Protein AF-A0A7U9MZU8-F1 (afdb_monomer_lite)

Radius of gyration: 31.83 Å; chains: 1; bounding box: 60×52×76 Å

Foldseek 3Di:
DPVVVVQQADWDFDADPVRDGPDIDDHVDDDPVVVVVVCCVVPVPPDDDPVVVVVVVVVVVLLVVLLVPDDPVLNVLCCCVPVVVHDLVRVCVVVVHDSVVSVVSPVVSVVSSVCSSVVVDDDD

Structure (mmCIF, N/CA/C/O backbone):
data_AF-A0A7U9MZU8-F1
#
_entry.id   AF-A0A7U9MZU8-F1
#
loop_
_atom_site.group_PDB
_atom_site.id
_atom_site.type_symbol
_atom_site.label_atom_id
_atom_site.label_alt_id
_atom_site.label_comp_id
_atom_site.label_asym_id
_atom_site.label_entity_id
_atom_site.label_seq_id
_atom_site.pdbx_PDB_ins_code
_atom_site.Cartn_x
_atom_site.Cartn_y
_atom_site.Cartn_z
_atom_site.occupancy
_atom_site.B_iso_or_equiv
_atom_site.auth_seq_id
_atom_site.auth_comp_id
_atom_site.auth_asym_id
_atom_site.auth_atom_id
_atom_site.pdbx_PDB_model_num
ATOM 1 N N . MET A 1 1 ? -40.987 2.798 57.049 1.00 51.50 1 MET A N 1
ATOM 2 C CA . MET A 1 1 ? -40.521 2.387 55.705 1.00 51.50 1 MET A CA 1
ATOM 3 C C . MET A 1 1 ? -38.994 2.527 55.585 1.00 51.50 1 MET A C 1
ATOM 5 O O . MET A 1 1 ? -38.531 3.187 54.679 1.00 51.50 1 MET A O 1
ATOM 9 N N . ARG A 1 2 ? -38.187 1.966 56.502 1.00 50.84 2 ARG A N 1
ATOM 10 C CA . ARG A 1 2 ? -36.703 2.002 56.400 1.00 50.84 2 ARG A CA 1
ATOM 11 C C . ARG A 1 2 ? -36.080 0.638 56.078 1.00 50.84 2 ARG A C 1
ATOM 13 O O . ARG A 1 2 ? -34.925 0.565 55.696 1.00 50.84 2 ARG A O 1
ATOM 20 N N . TYR A 1 3 ? -36.854 -0.440 56.212 1.00 49.62 3 TYR A N 1
ATOM 21 C CA . TYR A 1 3 ? -36.373 -1.809 56.009 1.00 49.62 3 TYR A CA 1
ATOM 22 C C . TYR A 1 3 ? -36.427 -2.268 54.545 1.00 49.62 3 TYR A C 1
ATOM 24 O O . TYR A 1 3 ? -35.636 -3.112 54.153 1.00 49.62 3 TYR A O 1
ATOM 32 N N . PHE A 1 4 ? -37.308 -1.678 53.728 1.00 50.22 4 PHE A N 1
ATOM 33 C CA . PHE A 1 4 ? -37.405 -2.003 52.298 1.00 50.22 4 PHE A CA 1
ATOM 34 C C . PHE A 1 4 ? -36.198 -1.509 51.489 1.00 50.22 4 PHE A C 1
ATOM 36 O O . PHE A 1 4 ? -35.830 -2.139 50.506 1.00 50.22 4 PHE A O 1
ATOM 43 N N . GLU A 1 5 ? -35.573 -0.404 51.904 1.00 51.03 5 GLU A N 1
ATOM 44 C CA . GLU A 1 5 ? -34.387 0.131 51.230 1.00 51.03 5 GLU A CA 1
ATOM 45 C C . GLU A 1 5 ? -33.162 -0.755 51.476 1.00 51.03 5 GLU A C 1
ATOM 47 O O . GLU A 1 5 ? -32.507 -1.140 50.518 1.00 51.03 5 GLU A O 1
ATOM 52 N N . ASN A 1 6 ? -32.897 -1.165 52.723 1.00 54.00 6 ASN A N 1
ATOM 53 C CA . ASN A 1 6 ? -31.752 -2.030 53.056 1.00 54.00 6 ASN A CA 1
ATOM 54 C C . ASN A 1 6 ? -31.783 -3.391 52.340 1.00 54.00 6 ASN A C 1
ATOM 56 O O . ASN A 1 6 ? -30.730 -3.944 52.017 1.00 54.00 6 ASN A O 1
ATOM 60 N N . ASP A 1 7 ? -32.982 -3.902 52.063 1.00 52.03 7 ASP A N 1
ATOM 61 C CA . ASP A 1 7 ? -33.198 -5.171 51.364 1.00 52.03 7 ASP A CA 1
ATOM 62 C C . ASP A 1 7 ? -32.757 -5.161 49.903 1.00 52.03 7 ASP A C 1
ATOM 64 O O . ASP A 1 7 ? -32.478 -6.214 49.336 1.00 52.03 7 ASP A O 1
ATOM 68 N N . LEU A 1 8 ? -32.693 -3.982 49.286 1.00 54.34 8 LEU A N 1
ATOM 69 C CA . LEU A 1 8 ? -32.236 -3.822 47.907 1.00 54.34 8 LEU A CA 1
ATOM 70 C C . LEU A 1 8 ? -30.704 -3.703 47.825 1.00 54.34 8 LEU A C 1
ATOM 72 O O . LEU A 1 8 ? -30.131 -3.994 46.774 1.00 54.34 8 LEU A O 1
ATOM 76 N N . LYS A 1 9 ? -30.057 -3.304 48.931 1.00 54.50 9 LYS A N 1
ATOM 77 C CA . LYS A 1 9 ? -28.630 -2.950 49.003 1.00 54.50 9 LYS A CA 1
ATOM 78 C C . LYS A 1 9 ? -27.702 -4.075 49.461 1.00 54.50 9 LYS A C 1
ATOM 80 O O . LYS A 1 9 ? -26.493 -3.926 49.360 1.00 54.50 9 LYS A O 1
ATOM 85 N N . THR A 1 10 ? -28.228 -5.167 50.018 1.00 57.91 10 THR A N 1
ATOM 86 C CA . THR A 1 10 ? -27.405 -6.206 50.667 1.00 57.91 10 THR A CA 1
ATOM 87 C C . THR A 1 10 ? -27.649 -7.592 50.069 1.00 57.91 10 THR A C 1
ATOM 89 O O . THR A 1 10 ? -28.794 -7.973 49.825 1.00 57.91 10 THR A O 1
ATOM 92 N N . GLU A 1 11 ? -26.571 -8.342 49.807 1.00 64.12 11 GLU A N 1
ATOM 93 C CA . GLU A 1 11 ? -26.649 -9.733 49.341 1.00 64.12 11 GLU A CA 1
ATOM 94 C C . GLU A 1 11 ? -27.327 -10.621 50.394 1.00 64.12 11 GLU A C 1
ATOM 96 O O . GLU A 1 11 ? -27.080 -10.494 51.598 1.00 64.12 11 GLU A O 1
ATOM 101 N N . ARG A 1 12 ? -28.189 -11.540 49.944 1.00 63.91 12 ARG A N 1
ATOM 102 C CA . ARG A 1 12 ? -28.950 -12.434 50.823 1.00 63.91 12 ARG A CA 1
ATOM 103 C C . ARG A 1 12 ? -28.595 -13.890 50.586 1.00 63.91 12 ARG A C 1
ATOM 105 O O . ARG A 1 12 ? -28.662 -14.387 49.465 1.00 63.91 12 ARG A O 1
ATOM 112 N N . PHE A 1 13 ? -28.338 -14.595 51.681 1.00 66.12 13 PHE A N 1
ATOM 113 C CA . PHE A 1 13 ? -28.170 -16.043 51.702 1.00 66.12 13 PHE A CA 1
ATOM 114 C C . PHE A 1 13 ? -29.454 -16.686 52.226 1.00 66.12 13 PHE A C 1
ATOM 116 O O . PHE A 1 13 ? -29.844 -16.480 53.376 1.00 66.12 13 PHE A O 1
ATOM 123 N N . VAL A 1 14 ? -30.129 -17.471 51.392 1.00 70.19 14 VAL A N 1
ATOM 124 C CA . VAL A 1 14 ? -31.248 -18.313 51.820 1.00 70.19 14 VAL A CA 1
ATOM 125 C C . VAL A 1 14 ? -30.659 -19.600 52.385 1.00 70.19 14 VAL A C 1
ATOM 127 O O . VAL A 1 14 ? -30.129 -20.423 51.641 1.00 70.19 14 VAL A O 1
ATOM 130 N N . LEU A 1 15 ? -30.725 -19.764 53.705 1.00 63.12 15 LEU A N 1
ATOM 131 C CA . LEU A 1 15 ? -30.247 -20.955 54.410 1.00 63.12 15 LEU A CA 1
ATOM 132 C C . LEU A 1 15 ? -31.361 -22.010 54.487 1.00 63.12 15 LEU A C 1
ATOM 134 O O . LEU A 1 15 ? -32.503 -21.711 54.837 1.00 63.12 15 LEU A O 1
ATOM 138 N N . GLY A 1 16 ? -31.029 -23.257 54.164 1.00 70.19 16 GLY A N 1
ATOM 139 C CA . GLY A 1 16 ? -31.886 -24.423 54.355 1.00 70.19 16 GLY A CA 1
ATOM 140 C C . GLY A 1 16 ? -31.937 -24.870 55.819 1.00 70.19 16 GLY A C 1
ATOM 141 O O . GLY A 1 16 ? -31.214 -24.363 56.673 1.00 70.19 16 GLY A O 1
ATOM 142 N N . LYS A 1 17 ? -32.774 -25.872 56.115 1.00 66.06 17 LYS A N 1
ATOM 143 C CA . LYS A 1 17 ? -33.028 -26.364 57.486 1.00 66.06 17 LYS A CA 1
ATOM 144 C C . LYS A 1 17 ? -31.794 -26.924 58.217 1.00 66.06 17 LYS A C 1
ATOM 146 O O . LYS A 1 17 ? -31.838 -27.054 59.433 1.00 66.06 17 LYS A O 1
ATOM 151 N N . GLU A 1 18 ? -30.708 -27.207 57.500 1.00 69.12 18 GLU A N 1
ATOM 152 C CA . GLU A 1 18 ? -29.435 -27.712 58.043 1.00 69.12 18 GLU A CA 1
ATOM 153 C C . GLU A 1 18 ? -28.324 -26.643 58.066 1.00 69.12 18 GLU A C 1
ATOM 155 O O . GLU A 1 18 ? -27.156 -26.957 58.261 1.00 69.12 18 GLU A O 1
ATOM 160 N N . GLY A 1 19 ? -28.663 -25.366 57.847 1.00 62.16 19 GLY A N 1
ATOM 161 C CA . GLY A 1 19 ? -27.679 -24.275 57.804 1.00 62.16 19 GLY A CA 1
ATOM 162 C C . GLY A 1 19 ? -26.860 -24.216 56.509 1.00 62.16 19 GLY A C 1
ATOM 163 O O . GLY A 1 19 ? -25.928 -23.425 56.407 1.00 62.16 19 GLY A O 1
ATOM 164 N N . GLN A 1 20 ? -27.214 -25.017 55.504 1.00 62.25 20 GLN A N 1
ATOM 165 C CA . GLN A 1 20 ? -26.611 -24.973 54.172 1.00 62.25 20 GLN A CA 1
ATOM 166 C C . GLN A 1 20 ? -27.222 -23.857 53.318 1.00 62.25 20 GLN A C 1
ATOM 168 O O . GLN A 1 20 ? -28.441 -23.696 53.290 1.00 62.25 20 GLN A O 1
ATOM 173 N N . VAL A 1 21 ? -26.397 -23.083 52.612 1.00 66.81 21 VAL A N 1
ATOM 174 C CA . VAL A 1 21 ? -26.864 -22.017 51.709 1.00 66.81 21 VAL A CA 1
ATOM 175 C C . VAL A 1 21 ? -27.508 -22.658 50.475 1.00 66.81 21 VAL A C 1
ATOM 177 O O . VAL A 1 21 ? -26.837 -23.334 49.705 1.00 66.81 21 VAL A O 1
ATOM 180 N N . VAL A 1 22 ? -28.816 -22.463 50.301 1.00 69.62 22 VAL A N 1
ATOM 181 C CA . VAL A 1 22 ? -29.621 -23.034 49.204 1.00 69.62 22 VAL A CA 1
ATOM 182 C C . VAL A 1 22 ? -29.705 -22.076 48.018 1.00 69.62 22 VAL A C 1
ATOM 184 O O . VAL A 1 22 ? -29.761 -22.515 46.874 1.00 69.62 22 VAL A O 1
ATOM 187 N N . GLN A 1 23 ? -29.710 -20.766 48.271 1.00 62.50 23 GLN A N 1
ATOM 188 C CA . GLN A 1 23 ? -29.802 -19.764 47.213 1.00 62.50 23 GLN A CA 1
ATOM 189 C C . GLN A 1 23 ? -29.127 -18.462 47.640 1.00 62.50 23 GLN A C 1
ATOM 191 O O . GLN A 1 23 ? -29.346 -17.985 48.753 1.00 62.50 23 GLN A O 1
ATOM 196 N N . ILE A 1 24 ? -28.327 -17.883 46.748 1.00 59.75 24 ILE A N 1
ATOM 197 C CA . ILE A 1 24 ? -27.737 -16.553 46.918 1.00 59.75 24 ILE A CA 1
ATOM 198 C C . ILE A 1 24 ? -28.551 -15.595 46.054 1.00 59.75 24 ILE A C 1
ATOM 200 O O . ILE A 1 24 ? -28.685 -15.811 44.849 1.00 59.75 24 ILE A O 1
ATOM 204 N N . ILE A 1 25 ? -29.137 -14.574 46.673 1.00 63.09 25 ILE A N 1
ATOM 205 C CA . ILE A 1 25 ? -29.835 -13.496 45.974 1.00 63.09 25 ILE A CA 1
ATOM 206 C C . ILE A 1 25 ? -28.885 -12.290 45.979 1.00 63.09 25 ILE A C 1
ATOM 208 O O . ILE A 1 25 ? -28.675 -11.708 47.050 1.00 63.09 25 ILE A O 1
ATOM 212 N N . PRO A 1 26 ? -28.287 -11.936 44.829 1.00 61.75 26 PRO A N 1
ATOM 213 C CA . PRO A 1 26 ? -27.385 -10.794 44.737 1.00 61.75 26 PRO A CA 1
ATOM 214 C C . PRO A 1 26 ? -28.140 -9.478 44.972 1.00 61.75 26 PRO A C 1
ATOM 216 O O . PRO A 1 26 ? -29.339 -9.376 44.686 1.00 61.75 26 PRO A O 1
ATOM 219 N N . SER A 1 27 ? -27.447 -8.477 45.518 1.00 64.94 27 SER A N 1
ATOM 220 C CA . SER A 1 27 ? -27.993 -7.128 45.691 1.00 64.94 27 SER A CA 1
ATOM 221 C C . SER A 1 27 ? -28.331 -6.492 44.341 1.00 64.94 27 SER A C 1
ATOM 223 O O . SER A 1 27 ? -27.776 -6.844 43.303 1.00 64.94 27 SER A O 1
ATOM 225 N N . ARG A 1 28 ? -29.257 -5.526 44.350 1.00 61.75 28 ARG A N 1
ATOM 226 C CA . ARG A 1 28 ? -29.521 -4.676 43.175 1.00 61.75 28 ARG A CA 1
ATOM 227 C C . ARG A 1 28 ? -28.547 -3.506 43.059 1.00 61.75 28 ARG A C 1
ATOM 229 O O . ARG A 1 28 ? -28.521 -2.853 42.022 1.00 61.75 28 ARG A O 1
ATOM 236 N N . GLU A 1 29 ? -27.795 -3.226 44.119 1.00 60.88 29 GLU A N 1
ATOM 237 C CA . GLU A 1 29 ? -26.650 -2.324 44.079 1.00 60.88 29 GLU A CA 1
ATOM 238 C C . GLU A 1 29 ? -25.412 -3.141 43.713 1.00 60.88 29 GLU A C 1
ATOM 240 O O . GLU A 1 29 ? -25.068 -4.087 44.421 1.00 60.88 29 GLU A O 1
ATOM 245 N N . ASP A 1 30 ? -24.788 -2.781 42.597 1.00 63.09 30 ASP A N 1
ATOM 246 C CA . ASP A 1 30 ? -23.443 -3.217 42.238 1.00 63.09 30 ASP A CA 1
ATOM 247 C C . ASP A 1 30 ? -22.470 -2.080 42.573 1.00 63.09 30 ASP A C 1
ATOM 249 O O . ASP A 1 30 ? -22.850 -0.901 42.538 1.00 63.09 30 ASP A O 1
ATOM 253 N N . SER A 1 31 ? -21.240 -2.401 42.969 1.00 66.31 31 SER A N 1
ATOM 254 C CA . SER A 1 31 ? -20.278 -1.351 43.302 1.00 66.31 31 SER A CA 1
ATOM 255 C C . SER A 1 31 ? -19.860 -0.611 42.033 1.00 66.31 31 SER A C 1
ATOM 257 O O . SER A 1 31 ? -19.756 -1.201 40.959 1.00 66.31 31 SER A O 1
ATOM 259 N N . LEU A 1 32 ? -19.598 0.697 42.149 1.00 64.88 32 LEU A N 1
ATOM 260 C CA . LEU A 1 32 ? -19.082 1.478 41.019 1.00 64.88 32 LEU A CA 1
ATOM 261 C C . LEU A 1 32 ? -17.817 0.838 40.437 1.00 64.88 32 LEU A C 1
ATOM 263 O O . LEU A 1 32 ? -17.683 0.785 39.222 1.00 64.88 32 LEU A O 1
ATOM 267 N N . ASP A 1 33 ? -16.947 0.305 41.295 1.00 71.88 33 ASP A N 1
ATOM 268 C CA . ASP A 1 33 ? -15.713 -0.361 40.876 1.00 71.88 33 ASP A CA 1
ATOM 269 C C . ASP A 1 33 ? -15.994 -1.590 39.995 1.00 71.88 33 ASP A C 1
ATOM 271 O O . ASP A 1 33 ? -15.428 -1.706 38.911 1.00 71.88 33 ASP A O 1
ATOM 275 N N . ARG A 1 34 ? -16.940 -2.459 40.386 1.00 71.25 34 ARG A N 1
ATOM 276 C CA . ARG A 1 34 ? -17.322 -3.631 39.578 1.00 71.25 34 ARG A CA 1
ATOM 277 C C . ARG A 1 34 ? -17.989 -3.239 38.268 1.00 71.25 34 ARG A C 1
ATOM 279 O O . ARG A 1 34 ? -17.644 -3.787 37.227 1.00 71.25 34 ARG A O 1
ATOM 286 N N . LEU A 1 35 ? -18.882 -2.251 38.295 1.00 72.56 35 LEU A N 1
ATOM 287 C CA . LEU A 1 35 ? -19.537 -1.756 37.084 1.00 72.56 35 LEU A CA 1
ATOM 288 C C . LEU A 1 35 ? -18.551 -1.152 36.086 1.00 72.56 35 LEU A C 1
ATOM 290 O O . LEU A 1 35 ? -18.795 -1.249 34.885 1.00 72.56 35 LEU A O 1
ATOM 294 N N . VAL A 1 36 ? -17.482 -0.506 36.562 1.00 70.62 36 VAL A N 1
ATOM 295 C CA . VAL A 1 36 ? -16.423 0.074 35.723 1.00 70.62 36 VAL A CA 1
ATOM 296 C C . VAL A 1 36 ? -15.538 -1.023 35.133 1.00 70.62 36 VAL A C 1
ATOM 298 O O . VAL A 1 36 ? -15.295 -1.004 33.925 1.00 70.62 36 VAL A O 1
ATOM 301 N N . ASP A 1 37 ? -15.122 -1.998 35.942 1.00 69.81 37 ASP A N 1
ATOM 302 C CA . ASP A 1 37 ? -14.301 -3.126 35.490 1.00 69.81 37 ASP A CA 1
ATOM 303 C C . ASP A 1 37 ? -15.047 -4.008 34.470 1.00 69.81 37 ASP A C 1
ATOM 305 O O . ASP A 1 37 ? -14.486 -4.388 33.439 1.00 69.81 37 ASP A O 1
ATOM 309 N N . GLU A 1 38 ? -16.333 -4.286 34.707 1.00 66.38 38 GLU A N 1
ATOM 310 C CA . GLU A 1 38 ? -17.188 -5.058 33.797 1.00 66.38 38 GLU A CA 1
ATOM 311 C C . GLU A 1 38 ? -17.565 -4.242 32.536 1.00 66.38 38 GLU A C 1
ATOM 313 O O . GLU A 1 38 ? -17.531 -4.782 31.426 1.00 66.38 38 GLU A O 1
ATOM 318 N N . ASN A 1 39 ? -17.830 -2.924 32.644 1.00 64.75 39 ASN A N 1
ATOM 319 C CA . ASN A 1 39 ? -18.053 -2.059 31.466 1.00 64.75 39 ASN A CA 1
ATOM 320 C C . ASN A 1 39 ? -16.842 -2.014 30.539 1.00 64.75 39 ASN A C 1
ATOM 322 O O . ASN A 1 39 ? -17.013 -2.031 29.320 1.00 64.75 39 ASN A O 1
ATOM 326 N N . ALA A 1 40 ? -15.635 -1.918 31.101 1.00 61.22 40 ALA A N 1
ATOM 327 C CA . ALA A 1 40 ? -14.405 -1.834 30.322 1.00 61.22 40 ALA A CA 1
ATOM 328 C C . ALA A 1 40 ? -14.206 -3.073 29.431 1.00 61.22 40 ALA A C 1
ATOM 330 O O . ALA A 1 40 ? -13.621 -2.967 28.354 1.00 61.22 40 ALA A O 1
ATOM 331 N N . GLN A 1 41 ? -14.730 -4.228 29.854 1.00 63.47 41 GLN A N 1
ATOM 332 C CA . GLN A 1 41 ? -14.744 -5.456 29.058 1.00 63.47 41 GLN A CA 1
ATOM 333 C C . GLN A 1 41 ? -15.916 -5.502 28.070 1.00 63.47 41 GLN A C 1
ATOM 335 O O . GLN A 1 41 ? -15.750 -5.952 26.941 1.00 63.47 41 GLN A O 1
ATOM 340 N N . GLN A 1 42 ? -17.103 -5.044 28.477 1.00 63.88 42 GLN A N 1
ATOM 341 C CA . GLN A 1 42 ? -18.317 -5.147 27.661 1.00 63.88 42 GLN A CA 1
ATOM 342 C C . GLN A 1 42 ? -18.362 -4.130 26.507 1.00 63.88 42 GLN A C 1
ATOM 344 O O . GLN A 1 42 ? -18.957 -4.404 25.464 1.00 63.88 42 GLN A O 1
ATOM 349 N N . PHE A 1 43 ? -17.713 -2.978 26.681 1.00 61.97 43 PHE A N 1
ATOM 350 C CA . 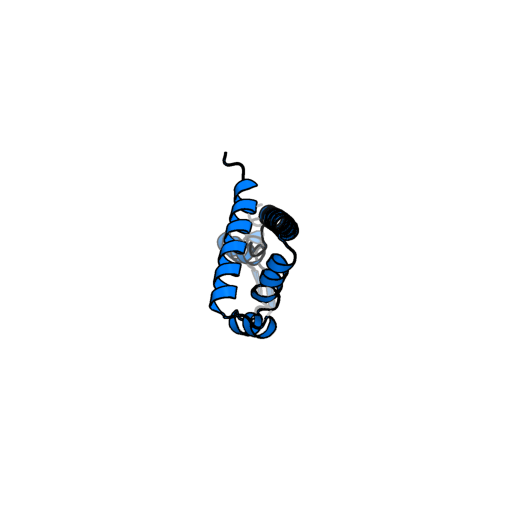PHE A 1 43 ? -17.539 -1.936 25.668 1.00 61.97 43 PHE A CA 1
ATOM 351 C C . PHE A 1 43 ? -16.055 -1.634 25.459 1.00 61.97 43 PHE A C 1
ATOM 353 O O . PHE A 1 43 ? -15.625 -0.479 25.471 1.00 61.97 43 PHE A O 1
ATOM 360 N N . SER A 1 44 ? -15.246 -2.677 25.283 1.00 62.78 44 SER A N 1
ATOM 361 C CA . SER A 1 44 ? -13.871 -2.500 24.839 1.00 62.78 44 SER A CA 1
ATOM 362 C C . SER A 1 44 ? -13.885 -1.788 23.478 1.00 62.78 44 SER A C 1
ATOM 364 O O . SER A 1 44 ? -14.366 -2.345 22.488 1.00 62.78 44 SER A O 1
ATOM 366 N N . ASN A 1 45 ? -13.367 -0.555 23.417 1.00 61.47 45 ASN A N 1
ATOM 367 C CA . ASN A 1 45 ? -13.154 0.218 22.182 1.00 61.47 45 ASN A CA 1
ATOM 368 C C . ASN A 1 45 ? -12.028 -0.402 21.322 1.00 61.47 45 ASN A C 1
ATOM 370 O O . ASN A 1 45 ? -11.088 0.271 20.913 1.00 61.47 45 ASN A O 1
ATOM 374 N N . GLU A 1 46 ? -12.091 -1.708 21.076 1.00 61.41 46 GLU A N 1
ATOM 375 C CA . GLU A 1 46 ? -11.216 -2.412 20.135 1.00 61.41 46 GLU A CA 1
ATOM 376 C C . GLU A 1 46 ? -11.646 -2.170 18.684 1.00 61.41 46 GLU A C 1
ATOM 378 O O . GLU A 1 46 ? -10.885 -2.439 17.759 1.00 61.41 46 GLU A O 1
ATOM 383 N N . GLN A 1 47 ? -12.870 -1.673 18.474 1.00 62.88 47 GLN A N 1
ATOM 384 C CA . GLN A 1 47 ? -13.371 -1.323 17.152 1.00 62.88 47 GLN A CA 1
ATOM 385 C C . GLN A 1 47 ? -12.909 0.079 16.759 1.00 62.88 47 GLN A C 1
ATOM 387 O O . GLN A 1 47 ? -13.093 1.043 17.504 1.00 62.88 47 GLN A O 1
ATOM 392 N N . ASP A 1 48 ? -12.346 0.180 15.557 1.00 62.06 48 ASP A N 1
ATOM 393 C CA . ASP A 1 48 ? -12.027 1.448 14.915 1.00 62.06 48 ASP A CA 1
ATOM 394 C C . ASP A 1 48 ? -13.268 2.354 14.876 1.00 62.06 48 ASP A C 1
ATOM 396 O O . ASP A 1 48 ? -14.345 1.939 14.438 1.00 62.06 48 ASP A O 1
ATOM 400 N N . SER A 1 49 ? -13.117 3.600 15.336 1.00 75.44 49 SER A N 1
ATOM 401 C CA . SER A 1 49 ? -14.178 4.611 15.289 1.00 75.44 49 SER A CA 1
ATOM 402 C C . SER A 1 49 ? -14.746 4.739 13.874 1.00 75.44 49 SER A C 1
ATOM 404 O O . SER A 1 49 ? -14.034 4.595 12.879 1.00 75.44 49 SER A O 1
ATOM 406 N N . VAL A 1 50 ? -16.027 5.080 13.743 1.00 76.19 50 VAL A N 1
ATOM 407 C CA . VAL A 1 50 ? -16.647 5.264 12.418 1.00 76.19 50 VAL A CA 1
ATOM 408 C C . VAL A 1 50 ? -15.878 6.308 11.597 1.00 76.19 50 VAL A C 1
ATOM 410 O O . VAL A 1 50 ? -15.689 6.144 10.392 1.00 76.19 50 VAL A O 1
ATOM 413 N N . GLU A 1 51 ? -15.359 7.342 12.258 1.00 76.94 51 GLU A N 1
ATOM 414 C CA . GLU A 1 51 ? -14.495 8.360 11.673 1.00 76.94 51 GLU A CA 1
ATOM 415 C C . GLU A 1 51 ? -13.190 7.771 11.125 1.00 76.94 51 GLU A C 1
ATOM 417 O O . GLU A 1 51 ? -12.824 8.094 9.996 1.00 76.94 51 GLU A O 1
ATOM 422 N N . SER A 1 52 ? -12.502 6.888 11.861 1.00 79.44 52 SER A N 1
ATOM 423 C CA . SER A 1 52 ? -11.256 6.280 11.373 1.00 79.44 52 SER A CA 1
ATOM 424 C C . SER A 1 52 ? -11.520 5.332 10.207 1.00 79.44 52 SER A C 1
ATOM 426 O O . SER A 1 52 ? -10.781 5.358 9.225 1.00 79.44 52 SER A O 1
ATOM 428 N N . VAL A 1 53 ? -12.626 4.584 10.227 1.00 79.56 53 VAL A N 1
ATOM 429 C CA . VAL A 1 53 ? -13.046 3.748 9.089 1.00 79.56 53 VAL A CA 1
ATOM 430 C C . VAL A 1 53 ? -13.299 4.593 7.837 1.00 79.56 53 VAL A C 1
ATOM 432 O O . VAL A 1 53 ? -12.905 4.208 6.734 1.00 79.56 53 VAL A O 1
ATOM 435 N N . VAL A 1 54 ? -13.959 5.746 7.977 1.00 81.81 54 VAL A N 1
ATOM 436 C CA . VAL A 1 54 ? -14.215 6.659 6.852 1.00 81.81 54 VAL A CA 1
ATOM 437 C C . VAL A 1 54 ? -12.917 7.295 6.350 1.00 81.81 54 VAL A C 1
ATOM 439 O O . VAL A 1 54 ? -12.708 7.351 5.137 1.00 81.81 54 VAL A O 1
ATOM 442 N N . LEU A 1 55 ? -12.027 7.721 7.251 1.00 82.81 55 LEU A N 1
ATOM 443 C CA . LEU A 1 55 ? -10.716 8.268 6.890 1.00 82.81 55 LEU A CA 1
ATOM 444 C C . LEU A 1 55 ? -9.874 7.243 6.126 1.00 82.81 55 LEU A C 1
ATOM 446 O O . LEU A 1 55 ? -9.376 7.560 5.049 1.00 82.81 55 LEU A O 1
ATOM 450 N N . HIS A 1 56 ? -9.803 5.999 6.601 1.00 83.06 56 HIS A N 1
ATOM 451 C CA . HIS A 1 56 ? -9.079 4.932 5.911 1.00 83.06 56 HIS A CA 1
ATOM 452 C C . HIS A 1 56 ? -9.637 4.635 4.519 1.00 83.06 56 HIS A C 1
ATOM 454 O O . HIS A 1 56 ? -8.870 4.441 3.576 1.00 83.06 56 HIS A O 1
ATOM 460 N N . LYS A 1 57 ? -10.965 4.636 4.353 1.00 84.81 57 LYS A N 1
ATOM 461 C CA . LYS A 1 57 ? -11.587 4.472 3.030 1.00 84.81 57 LYS A CA 1
ATOM 462 C C . LYS A 1 57 ? -11.218 5.618 2.090 1.00 84.81 57 LYS A C 1
ATOM 464 O O . LYS A 1 57 ? -10.830 5.369 0.954 1.00 84.81 57 LYS A O 1
ATOM 469 N N . LEU A 1 58 ? -11.263 6.858 2.576 1.00 85.00 58 LEU A N 1
ATOM 470 C CA . LEU A 1 58 ? -10.888 8.030 1.786 1.00 85.00 58 LEU A CA 1
ATOM 471 C C . LEU A 1 58 ? -9.401 8.010 1.394 1.00 85.00 58 LEU A C 1
ATOM 473 O O . LEU A 1 58 ? -9.047 8.365 0.269 1.00 85.00 58 LEU A O 1
ATOM 477 N N . GLU A 1 59 ? -8.521 7.594 2.305 1.00 84.81 59 GLU A N 1
ATOM 478 C CA . GLU A 1 59 ? -7.093 7.405 2.033 1.00 84.81 59 GLU A CA 1
ATOM 479 C C . GLU A 1 59 ? -6.855 6.320 0.979 1.00 84.81 59 GLU A C 1
ATOM 481 O O . GLU A 1 59 ? -6.069 6.528 0.051 1.00 84.81 59 GLU A O 1
ATOM 486 N N . ALA A 1 60 ? -7.568 5.195 1.075 1.00 85.94 60 ALA A N 1
ATOM 487 C CA . ALA A 1 60 ? -7.499 4.115 0.098 1.00 85.94 60 ALA A CA 1
ATOM 488 C C . ALA A 1 60 ? -7.971 4.576 -1.291 1.00 85.94 60 ALA A C 1
ATOM 490 O O . ALA A 1 60 ? -7.285 4.333 -2.284 1.00 85.94 60 ALA A O 1
ATOM 491 N N . ASP A 1 61 ?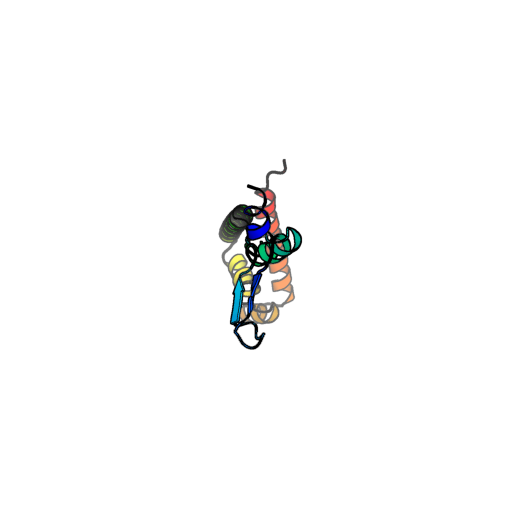 -9.082 5.310 -1.373 1.00 86.56 61 ASP A N 1
ATOM 492 C CA . ASP A 1 61 ? -9.597 5.855 -2.634 1.00 86.56 61 ASP A CA 1
ATOM 493 C C . ASP A 1 61 ? -8.604 6.832 -3.279 1.00 86.56 61 ASP A C 1
ATOM 495 O O . ASP A 1 61 ? -8.347 6.784 -4.490 1.00 86.56 61 ASP A O 1
ATOM 499 N N . ARG A 1 62 ? -7.974 7.692 -2.469 1.00 85.38 62 ARG A N 1
ATOM 500 C CA . ARG A 1 62 ? -6.908 8.597 -2.924 1.00 85.38 62 ARG A CA 1
ATOM 501 C C . ARG A 1 62 ? -5.702 7.823 -3.440 1.00 85.38 62 ARG A C 1
ATOM 503 O O . ARG A 1 62 ? -5.173 8.164 -4.498 1.00 85.38 62 ARG A O 1
ATOM 510 N N . LEU A 1 63 ? -5.290 6.765 -2.743 1.00 86.31 63 LEU A N 1
ATOM 511 C CA . LEU A 1 63 ? -4.193 5.903 -3.176 1.00 86.31 63 LEU A CA 1
ATOM 512 C C . LEU A 1 63 ? -4.521 5.201 -4.499 1.00 86.31 63 LEU A C 1
ATOM 514 O O . LEU A 1 63 ? -3.691 5.203 -5.407 1.00 86.31 63 LEU A O 1
ATOM 518 N N . HIS A 1 64 ? -5.726 4.651 -4.652 1.00 86.69 64 HIS A N 1
ATOM 519 C CA . HIS A 1 64 ? -6.162 4.013 -5.896 1.00 86.69 64 HIS A CA 1
ATOM 520 C C . HIS A 1 64 ? -6.226 4.998 -7.065 1.00 86.69 64 HIS A C 1
ATOM 522 O O . HIS A 1 64 ? -5.824 4.657 -8.179 1.00 86.69 64 HIS A O 1
ATOM 528 N N . THR A 1 65 ? -6.653 6.232 -6.805 1.00 86.88 65 THR A N 1
ATOM 529 C CA . THR A 1 65 ? -6.634 7.312 -7.798 1.00 86.88 65 THR A CA 1
ATOM 530 C C . THR A 1 65 ? -5.202 7.700 -8.168 1.00 86.88 65 THR A C 1
ATOM 532 O O . THR A 1 65 ? -4.878 7.835 -9.342 1.00 86.88 65 THR A O 1
ATOM 535 N N . ALA A 1 66 ? -4.295 7.811 -7.196 1.00 86.38 66 ALA A N 1
ATOM 536 C CA . ALA A 1 66 ? -2.886 8.068 -7.478 1.00 86.38 66 ALA A CA 1
ATOM 537 C C . ALA A 1 66 ? -2.261 6.931 -8.307 1.00 86.38 66 ALA A C 1
ATOM 539 O O . ALA A 1 66 ? -1.549 7.198 -9.271 1.00 86.38 66 ALA A O 1
ATOM 540 N N . LEU A 1 67 ? -2.571 5.670 -7.989 1.00 86.31 67 LEU A N 1
ATOM 541 C CA . LEU A 1 67 ? -2.100 4.492 -8.725 1.00 86.31 67 LEU A CA 1
ATOM 542 C C . LEU A 1 67 ? -2.646 4.407 -10.157 1.00 86.31 67 LEU A C 1
ATOM 544 O O . LEU A 1 67 ? -1.967 3.851 -11.020 1.00 86.31 67 LEU A O 1
ATOM 548 N N . SER A 1 68 ? -3.841 4.938 -10.434 1.00 85.75 68 SER A N 1
ATOM 549 C CA . SER A 1 68 ? -4.400 4.961 -11.793 1.00 85.75 68 SER A CA 1
ATOM 550 C C . SER A 1 68 ? -3.745 6.014 -12.693 1.00 85.75 68 SER A C 1
ATOM 552 O O . SER A 1 68 ? -3.747 5.852 -13.912 1.00 85.75 68 SER A O 1
ATOM 554 N N . LEU A 1 69 ? -3.128 7.044 -12.104 1.00 86.19 69 LEU A N 1
ATOM 555 C CA . LEU A 1 69 ? -2.356 8.072 -12.813 1.00 86.19 69 LEU A CA 1
ATOM 556 C C . LEU A 1 69 ? -0.930 7.619 -13.178 1.00 86.19 69 LEU A C 1
ATOM 558 O O . LEU A 1 69 ? -0.254 8.289 -13.961 1.00 86.19 69 LEU A O 1
ATOM 562 N N . LEU A 1 70 ? -0.448 6.510 -12.609 1.00 87.06 70 LEU A N 1
ATOM 563 C CA . LEU A 1 70 ? 0.862 5.946 -12.941 1.00 87.06 70 LEU A CA 1
ATOM 564 C C . LEU A 1 70 ? 0.852 5.292 -14.325 1.00 87.06 70 LEU A C 1
ATOM 566 O O . LEU A 1 70 ? -0.153 4.744 -14.778 1.00 87.06 70 LEU A O 1
ATOM 570 N N . ALA A 1 71 ? 2.019 5.274 -14.975 1.00 89.31 71 ALA A N 1
ATOM 571 C CA . ALA A 1 71 ? 2.177 4.516 -16.210 1.00 89.31 71 ALA A CA 1
ATOM 572 C C . ALA A 1 71 ? 1.987 3.003 -15.954 1.00 89.31 71 ALA A C 1
ATOM 574 O O . ALA A 1 71 ? 2.324 2.524 -14.866 1.00 89.31 71 ALA A O 1
ATOM 575 N N . PRO A 1 72 ? 1.528 2.218 -16.948 1.00 88.25 72 PRO A N 1
ATOM 576 C CA . PRO A 1 72 ? 1.280 0.783 -16.779 1.00 88.25 72 PRO A CA 1
ATOM 577 C C . PRO A 1 72 ? 2.493 0.007 -16.247 1.00 88.25 72 PRO A C 1
ATOM 579 O O . PRO A 1 72 ? 2.344 -0.841 -15.373 1.00 88.25 72 PRO A O 1
ATOM 582 N N . GLU A 1 73 ? 3.702 0.348 -16.707 1.00 86.56 73 GLU A N 1
ATOM 583 C CA . GLU A 1 73 ? 4.957 -0.255 -16.232 1.00 86.56 73 GLU A CA 1
ATOM 584 C C . GLU A 1 73 ? 5.252 0.069 -14.759 1.00 86.56 73 GLU A C 1
ATOM 586 O O . GLU A 1 73 ? 5.745 -0.770 -14.005 1.00 86.56 73 GLU A O 1
ATOM 591 N N . GLU A 1 74 ? 4.953 1.300 -14.340 1.00 88.12 74 GLU A N 1
ATOM 592 C CA . GLU A 1 74 ? 5.170 1.772 -12.971 1.00 88.12 74 GLU A CA 1
ATOM 593 C C . GLU A 1 74 ? 4.163 1.131 -12.015 1.00 88.12 74 GLU A C 1
ATOM 595 O O . GLU A 1 74 ? 4.526 0.715 -10.915 1.00 88.12 74 GLU A O 1
ATOM 600 N N . ARG A 1 75 ? 2.912 0.990 -12.461 1.00 89.75 75 ARG A N 1
ATOM 601 C CA . ARG A 1 75 ? 1.871 0.272 -11.731 1.00 89.75 75 ARG A CA 1
ATOM 602 C C . ARG A 1 75 ? 2.196 -1.215 -11.605 1.00 89.75 75 ARG A C 1
ATOM 604 O O . ARG A 1 75 ? 2.059 -1.748 -10.511 1.00 89.75 75 ARG A O 1
ATOM 611 N N . ALA A 1 76 ? 2.666 -1.863 -12.672 1.00 90.31 76 ALA A N 1
ATOM 612 C CA . ALA A 1 76 ? 3.073 -3.270 -12.641 1.00 90.31 76 ALA A CA 1
ATOM 613 C C . ALA A 1 76 ? 4.211 -3.518 -11.637 1.00 90.31 76 ALA A C 1
ATOM 615 O O . ALA A 1 76 ? 4.165 -4.483 -10.881 1.00 90.31 76 ALA A O 1
ATOM 616 N N . LEU A 1 77 ? 5.181 -2.598 -11.554 1.00 90.81 77 LEU A N 1
ATOM 617 C CA . LEU A 1 77 ? 6.246 -2.657 -10.551 1.00 90.81 77 LEU A CA 1
ATOM 618 C C . LEU A 1 77 ? 5.694 -2.589 -9.118 1.00 90.81 77 LEU A C 1
ATOM 620 O O . LEU A 1 77 ? 6.137 -3.340 -8.254 1.00 90.81 77 LEU A O 1
ATOM 624 N N . ILE A 1 78 ? 4.739 -1.696 -8.847 1.00 91.88 78 ILE A N 1
ATOM 625 C CA . ILE A 1 78 ? 4.116 -1.592 -7.519 1.00 91.88 78 ILE A CA 1
ATOM 626 C C . ILE A 1 78 ? 3.259 -2.825 -7.214 1.00 91.88 78 ILE A C 1
ATOM 628 O O . ILE A 1 78 ? 3.337 -3.349 -6.106 1.00 91.88 78 ILE A O 1
ATOM 632 N N . GLN A 1 79 ? 2.503 -3.323 -8.195 1.00 91.50 79 GLN A N 1
ATOM 633 C CA . GLN A 1 79 ? 1.716 -4.554 -8.094 1.00 91.50 79 GLN A CA 1
ATOM 634 C C . GLN A 1 79 ? 2.609 -5.737 -7.692 1.00 91.50 79 GLN A C 1
ATOM 636 O O . GLN A 1 79 ? 2.371 -6.372 -6.669 1.00 91.50 79 GLN A O 1
ATOM 641 N N . ALA A 1 80 ? 3.691 -5.967 -8.436 1.00 92.00 80 ALA A N 1
ATOM 642 C CA . ALA A 1 80 ? 4.615 -7.062 -8.182 1.00 92.00 80 ALA A CA 1
ATOM 643 C C . ALA A 1 80 ? 5.264 -6.970 -6.792 1.00 92.00 80 ALA A C 1
ATOM 645 O O . ALA A 1 80 ? 5.327 -7.958 -6.068 1.00 92.00 80 ALA A O 1
ATOM 646 N N . LEU A 1 81 ? 5.740 -5.783 -6.401 1.00 90.94 81 LEU A N 1
ATOM 647 C CA . LEU A 1 81 ? 6.498 -5.626 -5.158 1.00 90.94 81 LEU A CA 1
ATOM 648 C C . LEU A 1 81 ? 5.630 -5.569 -3.894 1.00 90.94 81 LEU A C 1
ATOM 650 O O . LEU A 1 81 ? 6.090 -6.001 -2.842 1.00 90.94 81 LEU A O 1
ATOM 654 N N . PHE A 1 82 ? 4.428 -4.990 -3.968 1.00 89.56 82 PHE A N 1
ATOM 655 C CA . PHE A 1 82 ? 3.602 -4.708 -2.786 1.00 89.56 82 PHE A CA 1
ATOM 656 C C . PHE A 1 82 ? 2.317 -5.538 -2.706 1.00 89.56 82 PHE A C 1
ATOM 658 O O . PHE A 1 82 ? 1.810 -5.715 -1.607 1.00 89.56 82 PHE A O 1
ATOM 665 N N . PHE A 1 83 ? 1.791 -6.043 -3.828 1.00 88.88 83 PHE A N 1
ATOM 666 C CA . PHE A 1 83 ? 0.582 -6.880 -3.839 1.00 88.88 83 PHE A CA 1
ATOM 667 C C . PHE A 1 83 ? 0.900 -8.362 -4.065 1.00 88.88 83 PHE A C 1
ATOM 669 O O . PHE A 1 83 ? 0.244 -9.217 -3.485 1.00 88.88 83 PHE A O 1
ATOM 676 N N . GLU A 1 84 ? 1.898 -8.670 -4.896 1.00 91.81 84 GLU A N 1
ATOM 677 C CA . GLU A 1 84 ? 2.355 -10.048 -5.154 1.00 91.81 84 GLU A CA 1
ATOM 678 C C . GLU A 1 84 ? 3.541 -10.459 -4.262 1.00 91.81 84 GLU A C 1
ATOM 680 O O . GLU A 1 84 ? 4.048 -11.569 -4.397 1.00 91.81 84 GLU A O 1
ATOM 685 N N . GLU A 1 85 ? 4.007 -9.560 -3.384 1.00 91.06 85 GLU A N 1
ATOM 686 C CA . GLU A 1 85 ? 5.137 -9.760 -2.457 1.00 91.06 85 GLU A CA 1
ATOM 687 C C . GLU A 1 85 ? 6.439 -10.252 -3.124 1.00 91.06 85 GLU A C 1
ATOM 689 O O . GLU A 1 85 ? 7.315 -10.842 -2.483 1.00 91.06 85 GLU A O 1
ATOM 694 N N . LYS A 1 86 ? 6.618 -9.986 -4.424 1.00 89.62 86 LYS A N 1
ATOM 695 C CA . LYS A 1 86 ? 7.838 -10.362 -5.139 1.00 89.62 86 LYS A CA 1
ATOM 696 C C . LYS A 1 86 ? 9.014 -9.538 -4.646 1.00 89.62 86 LYS A C 1
ATOM 698 O O . LYS A 1 86 ? 8.939 -8.328 -4.423 1.00 89.62 86 LYS A O 1
ATOM 703 N N . THR A 1 87 ? 10.170 -10.182 -4.559 1.00 90.69 87 THR A N 1
ATOM 704 C CA . THR A 1 87 ? 11.413 -9.468 -4.269 1.00 90.69 87 THR A CA 1
ATOM 705 C C . THR A 1 87 ? 11.886 -8.673 -5.485 1.00 90.69 87 THR A C 1
ATOM 707 O O . THR A 1 87 ? 11.663 -9.047 -6.636 1.00 90.69 87 THR A O 1
ATOM 710 N N . GLU A 1 88 ? 12.651 -7.607 -5.240 1.00 88.31 88 GLU A N 1
ATOM 711 C CA . GLU A 1 88 ? 13.269 -6.817 -6.317 1.00 88.31 88 GLU A CA 1
ATOM 712 C C . GLU A 1 88 ? 14.166 -7.660 -7.234 1.00 88.31 88 GLU A C 1
ATOM 714 O O . GLU A 1 88 ? 14.361 -7.290 -8.385 1.00 88.31 88 GLU A O 1
ATOM 719 N N . ARG A 1 89 ? 14.726 -8.771 -6.731 1.00 88.25 89 ARG A N 1
ATOM 720 C CA . ARG A 1 89 ? 15.527 -9.706 -7.535 1.00 88.25 89 ARG A CA 1
ATOM 721 C C . ARG A 1 89 ? 14.646 -10.514 -8.480 1.00 88.25 89 ARG A C 1
ATOM 723 O O . ARG A 1 89 ? 14.883 -10.463 -9.673 1.00 88.25 89 ARG A O 1
ATOM 730 N N . GLN A 1 90 ? 13.594 -11.149 -7.964 1.00 89.31 90 GLN A N 1
ATOM 731 C CA . GLN A 1 90 ? 12.661 -11.935 -8.780 1.00 89.31 90 GLN A CA 1
ATOM 732 C C . GLN A 1 90 ? 12.018 -11.088 -9.881 1.00 89.31 90 GLN A C 1
ATOM 734 O O . GLN A 1 90 ? 11.991 -11.495 -11.035 1.00 89.31 90 GLN A O 1
ATOM 739 N N . TYR A 1 91 ? 11.578 -9.871 -9.550 1.00 89.81 91 TYR A N 1
ATOM 740 C CA . TYR A 1 91 ? 11.008 -8.967 -10.548 1.00 89.81 91 TYR A CA 1
ATOM 741 C C . TYR A 1 91 ? 12.045 -8.487 -11.582 1.00 89.81 91 TYR A C 1
ATOM 743 O O . TYR A 1 91 ? 11.720 -8.252 -12.744 1.00 89.81 91 TYR A O 1
ATOM 751 N N . ALA A 1 92 ? 13.310 -8.341 -11.176 1.00 90.00 92 ALA A N 1
ATOM 752 C CA . ALA A 1 92 ? 14.395 -8.021 -12.098 1.00 90.00 92 ALA A CA 1
ATOM 753 C C . ALA A 1 92 ? 14.695 -9.193 -13.045 1.00 90.00 92 ALA A C 1
ATOM 755 O O . ALA A 1 92 ? 14.859 -8.961 -14.241 1.00 90.00 92 ALA A O 1
ATOM 756 N N . ASP A 1 93 ? 14.696 -10.423 -12.528 1.00 90.81 93 ASP A N 1
ATOM 757 C CA . ASP A 1 93 ? 14.902 -11.648 -13.304 1.00 90.81 93 ASP A CA 1
ATOM 758 C C . ASP A 1 93 ? 13.771 -11.852 -14.331 1.00 90.81 93 ASP A C 1
ATOM 760 O O . ASP A 1 93 ? 14.050 -12.147 -15.491 1.00 90.81 93 ASP A O 1
ATOM 764 N N . GLU A 1 94 ? 12.511 -11.590 -13.952 1.00 88.38 94 GLU A N 1
ATOM 765 C CA . GLU A 1 94 ? 11.345 -11.614 -14.857 1.00 88.38 94 GLU A CA 1
ATOM 766 C C . GLU A 1 94 ? 11.477 -10.615 -16.021 1.00 88.38 94 GLU A C 1
ATOM 768 O O . GLU A 1 94 ? 11.093 -10.912 -17.152 1.00 88.38 94 GLU A O 1
ATOM 773 N N . LEU A 1 95 ? 12.043 -9.434 -15.758 1.00 86.62 95 LEU A N 1
ATOM 774 C CA . LEU A 1 95 ? 12.248 -8.384 -16.759 1.00 86.62 95 LEU A CA 1
ATOM 775 C C . LEU A 1 95 ? 13.591 -8.489 -17.503 1.00 86.62 95 LEU A C 1
ATOM 777 O O . LEU A 1 95 ? 13.857 -7.670 -18.385 1.00 86.62 95 LEU A O 1
ATOM 781 N N . GLY A 1 96 ? 14.465 -9.433 -17.136 1.00 88.25 96 GLY A N 1
ATOM 782 C CA . GLY A 1 96 ? 15.838 -9.509 -17.652 1.00 88.25 96 GLY A CA 1
ATOM 783 C C . GLY A 1 96 ? 16.684 -8.270 -17.322 1.00 88.25 96 GLY A C 1
ATOM 784 O O . GLY A 1 96 ? 17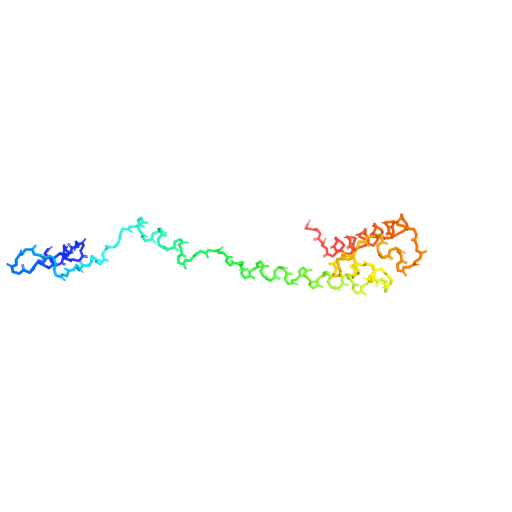.593 -7.907 -18.070 1.00 88.25 96 GLY A O 1
ATOM 785 N N . MET A 1 97 ? 16.362 -7.574 -16.230 1.00 87.00 97 MET A N 1
ATOM 786 C CA . MET A 1 97 ? 17.007 -6.334 -15.808 1.00 87.00 97 MET A CA 1
ATOM 787 C C . MET A 1 97 ? 17.939 -6.557 -14.616 1.00 87.00 97 MET A C 1
ATOM 789 O O . MET A 1 97 ? 17.787 -7.481 -13.828 1.00 87.00 97 MET A O 1
ATOM 793 N N . TYR A 1 98 ? 18.891 -5.645 -14.416 1.00 89.00 98 TYR A N 1
ATOM 794 C CA . TYR A 1 98 ? 19.677 -5.626 -13.183 1.00 89.00 98 TYR A CA 1
ATOM 795 C C . TYR A 1 98 ? 18.831 -5.137 -12.002 1.00 89.00 98 TYR A C 1
ATOM 797 O O . TYR A 1 98 ? 18.110 -4.141 -12.116 1.00 89.00 98 TYR A O 1
ATOM 805 N N . ARG A 1 99 ? 19.025 -5.743 -10.822 1.00 89.25 99 ARG A N 1
ATOM 806 C CA . ARG A 1 99 ? 18.392 -5.323 -9.555 1.00 89.25 99 ARG A CA 1
ATOM 807 C C . ARG A 1 99 ? 18.484 -3.811 -9.312 1.00 89.25 99 ARG A C 1
ATOM 809 O O . ARG A 1 99 ? 17.507 -3.187 -8.910 1.00 89.25 99 ARG A O 1
ATOM 816 N N . ASN A 1 100 ? 19.639 -3.203 -9.592 1.00 91.00 100 ASN A N 1
ATOM 817 C CA . ASN A 1 100 ? 19.842 -1.763 -9.399 1.00 91.00 100 ASN A CA 1
ATOM 818 C C . ASN A 1 100 ? 18.903 -0.918 -10.272 1.00 91.00 100 ASN A C 1
ATOM 820 O O . ASN A 1 100 ? 18.414 0.117 -9.825 1.00 91.00 100 ASN A O 1
ATOM 824 N N . ALA A 1 101 ? 18.612 -1.360 -11.496 1.00 88.94 101 ALA A N 1
ATOM 825 C CA . ALA A 1 101 ? 17.699 -0.652 -12.384 1.00 88.94 101 ALA A CA 1
ATOM 826 C C . ALA A 1 101 ? 16.253 -0.714 -11.862 1.00 88.94 101 ALA A C 1
ATOM 828 O O . ALA A 1 101 ? 15.553 0.301 -11.884 1.00 88.94 101 ALA A O 1
ATOM 829 N N . VAL A 1 102 ? 15.834 -1.862 -11.317 1.00 89.31 102 VAL A N 1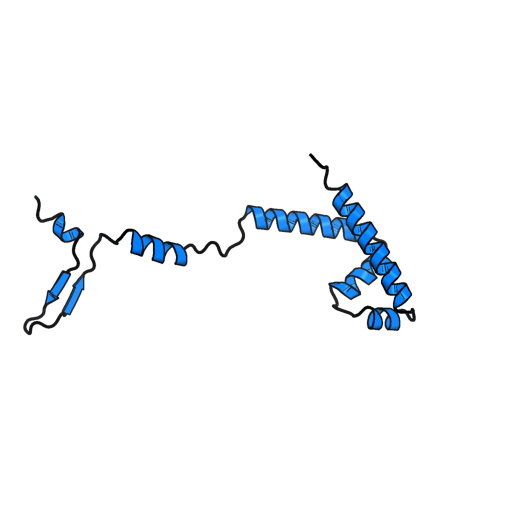
ATOM 830 C CA . VAL A 1 102 ? 14.537 -2.012 -10.632 1.00 89.31 102 VAL A CA 1
ATOM 831 C C . VAL A 1 102 ? 14.467 -1.119 -9.395 1.00 89.31 102 VAL A C 1
ATOM 833 O O . VAL A 1 102 ? 13.483 -0.405 -9.216 1.00 89.31 102 VAL A O 1
ATOM 836 N N . HIS A 1 103 ? 15.532 -1.067 -8.592 1.00 90.44 103 HIS A N 1
ATOM 837 C CA . HIS A 1 103 ? 15.597 -0.205 -7.412 1.00 90.44 103 HIS A CA 1
ATOM 838 C C . HIS A 1 103 ? 15.453 1.286 -7.769 1.00 90.44 103 HIS A C 1
ATOM 840 O O . HIS A 1 103 ? 14.645 1.999 -7.173 1.00 90.44 103 HIS A O 1
ATOM 846 N N . VAL A 1 104 ? 16.168 1.761 -8.794 1.00 91.75 104 VAL A N 1
ATOM 847 C CA . VAL A 1 104 ? 16.055 3.153 -9.267 1.00 91.75 104 VAL A CA 1
ATOM 848 C C . VAL A 1 104 ? 14.648 3.450 -9.792 1.00 91.75 104 VAL A C 1
ATOM 850 O O . VAL A 1 104 ? 14.102 4.516 -9.501 1.00 91.75 104 VAL A O 1
ATOM 853 N N . ARG A 1 105 ? 14.038 2.521 -10.542 1.00 89.88 105 ARG A N 1
ATOM 854 C CA . ARG A 1 105 ? 12.648 2.663 -11.005 1.00 89.88 105 ARG A CA 1
ATOM 855 C C . ARG A 1 105 ? 11.686 2.746 -9.821 1.00 89.88 105 ARG A C 1
ATOM 857 O O . ARG A 1 105 ? 10.917 3.698 -9.755 1.00 89.88 105 ARG A O 1
ATOM 864 N N . LYS A 1 106 ? 11.800 1.848 -8.841 1.00 90.81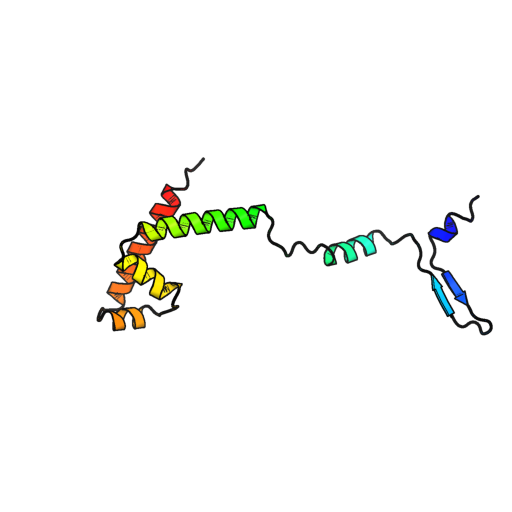 106 LYS A N 1
ATOM 865 C CA . LYS A 1 106 ? 10.990 1.857 -7.613 1.00 90.81 106 LYS A CA 1
ATOM 866 C C . LYS A 1 106 ? 11.084 3.198 -6.890 1.00 90.81 106 LYS A C 1
ATOM 868 O O . LYS A 1 106 ? 10.058 3.788 -6.572 1.00 90.81 106 LYS A O 1
ATOM 873 N N . MET A 1 107 ? 12.294 3.719 -6.687 1.00 93.00 107 MET A N 1
ATOM 874 C CA . MET A 1 107 ? 12.491 5.019 -6.033 1.00 93.00 107 MET A CA 1
ATOM 875 C C . MET A 1 107 ? 11.816 6.167 -6.794 1.00 93.00 107 MET A C 1
ATOM 877 O O . MET A 1 107 ? 11.190 7.028 -6.177 1.00 93.00 107 MET A O 1
ATOM 881 N N . LYS A 1 108 ? 11.887 6.172 -8.132 1.00 92.00 108 LYS A N 1
ATOM 882 C CA . LYS A 1 108 ? 11.190 7.172 -8.957 1.00 92.00 108 LYS A CA 1
ATOM 883 C C . LYS A 1 108 ? 9.673 7.066 -8.823 1.00 92.00 108 LYS A C 1
ATOM 885 O O . LYS A 1 108 ? 9.018 8.093 -8.654 1.00 92.00 108 LYS A O 1
ATOM 890 N N . VAL A 1 109 ? 9.131 5.850 -8.862 1.00 91.38 109 VAL A N 1
ATOM 891 C CA . VAL A 1 109 ? 7.688 5.605 -8.737 1.00 91.38 109 VAL A CA 1
ATOM 892 C C . VAL A 1 109 ? 7.175 6.021 -7.360 1.00 91.38 109 VAL A C 1
ATOM 894 O O . VAL A 1 109 ? 6.189 6.744 -7.276 1.00 91.38 109 VAL A O 1
ATOM 897 N N . LEU A 1 110 ? 7.885 5.672 -6.284 1.00 90.50 110 LEU A N 1
ATOM 898 C CA . LEU A 1 110 ? 7.525 6.099 -4.929 1.00 90.50 110 LEU A CA 1
ATOM 899 C C . LEU A 1 110 ? 7.591 7.621 -4.767 1.00 90.50 110 LEU A C 1
ATOM 901 O O . LEU A 1 110 ? 6.710 8.211 -4.148 1.00 90.50 110 LEU A O 1
ATOM 905 N N . LYS A 1 111 ? 8.591 8.281 -5.365 1.00 91.25 111 LYS A N 1
ATOM 906 C CA . LYS A 1 111 ? 8.677 9.748 -5.354 1.00 91.25 111 LYS A CA 1
ATOM 907 C C . LYS A 1 111 ? 7.502 10.394 -6.095 1.00 91.25 111 LYS A C 1
ATOM 909 O O . LYS A 1 111 ? 6.977 11.397 -5.620 1.00 91.25 111 LYS A O 1
ATOM 914 N N . LYS A 1 112 ? 7.078 9.822 -7.228 1.00 89.00 112 LYS A N 1
ATOM 915 C CA . LYS A 1 112 ? 5.886 10.270 -7.967 1.00 89.00 112 LYS A CA 1
ATOM 916 C C . LYS A 1 112 ? 4.608 10.066 -7.157 1.00 89.00 112 LYS A C 1
ATOM 918 O O . LYS A 1 112 ? 3.842 11.010 -7.018 1.00 89.00 112 LYS A O 1
ATOM 923 N N . LEU A 1 113 ? 4.408 8.875 -6.588 1.00 89.06 113 LEU A N 1
ATOM 924 C CA . LEU A 1 113 ? 3.258 8.573 -5.731 1.00 89.06 113 LEU A CA 1
ATOM 925 C C . LEU A 1 113 ? 3.178 9.537 -4.550 1.00 89.06 113 LEU A C 1
ATOM 927 O O . LEU A 1 113 ? 2.123 10.104 -4.295 1.00 89.06 113 LEU A O 1
ATOM 931 N N . ARG A 1 114 ? 4.309 9.794 -3.886 1.00 88.81 114 ARG A N 1
ATOM 932 C CA . ARG A 1 114 ? 4.383 10.777 -2.805 1.00 88.81 114 ARG A CA 1
ATOM 933 C C . ARG A 1 114 ? 3.970 12.171 -3.274 1.00 88.81 114 ARG A C 1
ATOM 935 O O . ARG A 1 114 ? 3.172 12.802 -2.602 1.00 88.81 114 ARG A O 1
ATOM 942 N N . ALA A 1 115 ? 4.465 12.631 -4.422 1.00 87.31 115 ALA A N 1
ATOM 943 C CA . ALA A 1 115 ? 4.099 13.940 -4.959 1.00 87.31 115 ALA A CA 1
ATOM 944 C C . ALA A 1 115 ? 2.604 14.040 -5.315 1.00 87.31 115 ALA A C 1
ATOM 946 O O . ALA A 1 115 ? 1.999 15.080 -5.077 1.00 87.31 115 ALA A O 1
ATOM 947 N N . LEU A 1 116 ? 2.001 12.970 -5.845 1.00 85.88 116 LEU A N 1
ATOM 948 C CA . LEU A 1 116 ? 0.563 12.917 -6.136 1.00 85.88 116 LEU A CA 1
ATOM 949 C C . LEU A 1 116 ? -0.277 12.965 -4.853 1.00 85.88 116 LEU A C 1
ATOM 951 O O . LEU A 1 116 ? -1.276 13.677 -4.795 1.00 85.88 116 LEU A O 1
ATOM 955 N N . LEU A 1 117 ? 0.149 12.245 -3.815 1.00 84.00 117 LEU A N 1
ATOM 956 C CA . LEU A 1 117 ? -0.546 12.216 -2.530 1.00 84.00 117 LEU A CA 1
ATOM 957 C C . LEU A 1 117 ? -0.370 13.528 -1.754 1.00 84.00 117 LEU A C 1
ATOM 959 O O . LEU A 1 117 ? -1.349 14.065 -1.254 1.00 84.00 117 LEU A O 1
ATOM 963 N N . GLU A 1 118 ? 0.841 14.089 -1.706 1.00 82.81 118 GLU A N 1
ATOM 964 C CA . GLU A 1 118 ? 1.119 15.371 -1.041 1.00 82.81 118 GLU A CA 1
ATOM 965 C C . GLU A 1 118 ? 0.503 16.560 -1.783 1.00 82.81 118 GLU A C 1
ATOM 967 O O . GLU A 1 118 ? -0.008 17.468 -1.141 1.00 82.81 118 GLU A O 1
ATOM 972 N N . GLY A 1 119 ? 0.497 16.553 -3.119 1.00 67.25 119 GLY A N 1
ATOM 973 C CA . GLY A 1 119 ? -0.144 17.601 -3.920 1.00 67.25 119 GLY A CA 1
ATOM 974 C C . GLY A 1 119 ? -1.670 17.625 -3.799 1.00 67.25 119 GLY A C 1
ATOM 975 O O . GLY A 1 119 ? -2.286 18.637 -4.109 1.00 67.25 119 GLY A O 1
ATOM 976 N N . SER A 1 120 ? -2.271 16.530 -3.322 1.00 53.31 120 SER A N 1
ATOM 977 C CA . SER A 1 120 ? -3.708 16.427 -3.031 1.00 53.31 120 SER A CA 1
ATOM 978 C C . SER A 1 120 ? -4.058 16.837 -1.596 1.00 53.31 120 SER A C 1
ATOM 980 O O . SER A 1 120 ? -5.234 16.929 -1.247 1.00 53.31 120 SER A O 1
ATOM 982 N N . ILE A 1 121 ? -3.049 17.048 -0.746 1.00 53.25 121 ILE A N 1
ATOM 983 C CA . ILE A 1 121 ? -3.209 17.549 0.615 1.00 53.25 121 ILE A CA 1
ATOM 984 C C . ILE A 1 121 ? -2.924 19.049 0.543 1.00 53.25 121 ILE A C 1
ATOM 986 O O . ILE A 1 121 ? -1.788 19.489 0.722 1.00 53.25 121 ILE A O 1
ATOM 990 N N . GLU A 1 122 ? -3.953 19.847 0.243 1.00 45.50 122 GLU A N 1
ATOM 991 C CA . GLU A 1 122 ? -3.895 21.279 0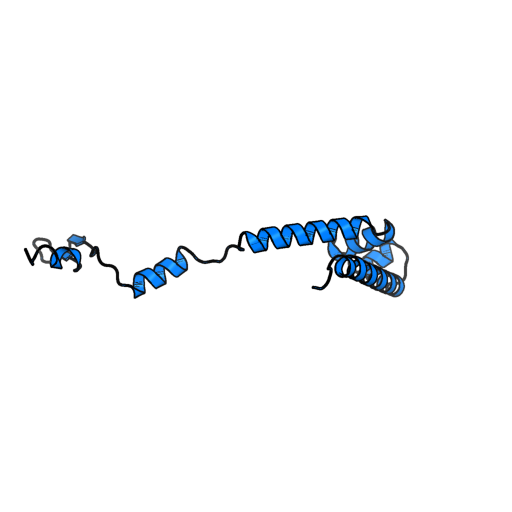.539 1.00 45.50 122 GLU A CA 1
ATOM 992 C C . GLU A 1 122 ? -3.537 21.425 2.022 1.00 45.50 122 GLU A C 1
ATOM 994 O O . GLU A 1 122 ? -4.243 20.934 2.907 1.00 45.50 122 GLU A O 1
ATOM 999 N N . LYS A 1 123 ? -2.370 22.019 2.288 1.00 46.00 123 LYS A N 1
ATOM 1000 C CA . LYS A 1 123 ? -1.994 22.402 3.646 1.00 46.00 123 LYS A CA 1
ATOM 1001 C C . LYS A 1 123 ? -2.917 23.544 4.088 1.00 46.00 123 LYS A C 1
ATOM 1003 O O . LYS A 1 123 ? -3.140 24.441 3.274 1.00 46.00 123 LYS A O 1
ATOM 1008 N N . PRO A 1 124 ? -3.423 23.510 5.332 1.00 48.28 124 PRO A N 1
ATOM 1009 C CA . PRO A 1 124 ? -4.199 24.610 5.895 1.00 48.28 124 PRO A CA 1
ATOM 1010 C C . PRO A 1 124 ? -3.374 25.898 6.007 1.00 48.28 124 PRO A C 1
ATOM 1012 O O . PRO A 1 124 ? -2.129 25.802 6.145 1.00 48.28 124 PRO A O 1
#

Sequence (124 aa):
MRYFENDLKTERFVLGKEGQVVQIIPSREDSLDRLVDENAQQFSNEQDSVESVVLHKLEADRLHTALSLLAPEERALIQALFFEEKTERQYADELGMYRNAVHVRKMKVLKKLRALLEGSIEKP

pLDDT: mean 76.15, std 14.12, range [45.5, 93.0]

Secondary structure (DSSP, 8-state):
--HHHHHHHS-EEEE-TTS-EEEEE--SPPPHHHHHHHHHHHT-TTSPPHHHHHHHHHHHHHHHHHHHTS-HHHHHHHIIIIIS---HHHHHHHTT--HHHHHHHHHHHHHHHHHHHHHTS---